Protein AF-A0A2H0Z058-F1 (afdb_monomer)

Nearest PDB structures (foldseek):
  5ig8-assembly2_B-3  TM=7.206E-01  e=1.156E-02  Microcystis aeruginosa MRC
  1px2-assembly1_B-2  TM=7.351E-01  e=2.035E-02  Rattus norvegicus
  1pk8-assembly2_F  TM=7.299E-01  e=5.222E-02  Rattus norvegicus
  5ig9-assembly4_F  TM=7.643E-01  e=1.042E-01  Microcystis aeruginosa MRC
  9bou-assembly1_B  TM=7.394E-01  e=1.065E+00  Streptomyces coelicolor A3(2)

Radius of gyration: 16.28 Å; Cα contacts (8 Å, |Δi|>4): 158; chains: 1; bounding box: 42×41×38 Å

Mean predicted aligned error: 3.8 Å

Sequence (112 aa):
RGIEYAILQKHLDGDTIKFYCVRGTSFFYWYYLNGINHT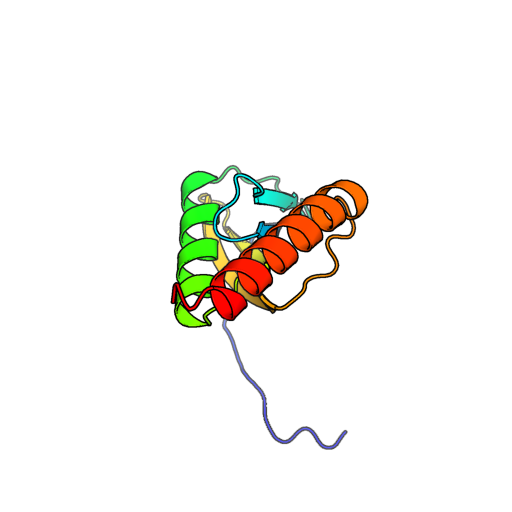KFDLDKLKKYADVSAEKLELTIYGGDAIVSAEGKISIIDINDWPSFALKRNEASKIIAGTIIQMANKFYKGII

Solvent-accessible surface area (backbone atoms only — not comparable to full-atom values): 6728 Å² total; per-residue (Å²): 134,88,78,88,77,84,87,89,74,82,88,79,72,58,34,39,31,38,38,42,38,38,66,99,56,91,54,69,49,71,47,65,74,69,49,80,74,70,61,69,60,60,62,68,56,53,52,49,53,52,52,54,55,30,58,79,67,71,46,52,46,30,23,36,35,31,38,31,22,90,88,28,51,76,43,81,77,47,77,35,73,70,52,83,48,76,94,44,42,80,61,49,50,55,51,51,52,50,51,52,52,52,51,51,53,30,60,78,68,70,59,125

Foldseek 3Di:
DPDPDDDDDDDDDAWKKKWWDAPPDPDIDMDTPPCPPVADADPVVVVVVLVVVCVVVVARTKMAMWGQHNVRDIDTDDMDRPDPCVVCCVVVVVVVVVVVVVVVVCVVVVND

Secondary structure (DSSP, 8-state):
-------------SEEEEEEEETTSS-EEEEESS-SS-----HHHHHHHHHHHHHHTT-SEEEEEEEE-TT--EEEEEEEES---GGGHHHHHHHHHHHHHHHHHHHHTT--

Structure (mmCIF, N/CA/C/O backbone):
data_AF-A0A2H0Z058-F1
#
_entry.id   AF-A0A2H0Z058-F1
#
loop_
_atom_site.group_PDB
_atom_site.id
_atom_site.type_symbol
_atom_site.label_atom_id
_atom_site.label_alt_id
_atom_site.label_comp_id
_atom_site.label_asym_id
_atom_site.label_entity_id
_atom_site.label_seq_id
_atom_site.pdbx_PDB_ins_code
_atom_site.Cartn_x
_atom_site.Cartn_y
_atom_site.Cartn_z
_atom_site.occupancy
_atom_site.B_iso_or_equiv
_atom_site.auth_seq_id
_atom_site.auth_comp_id
_atom_site.auth_asym_id
_atom_site.auth_atom_id
_atom_site.pdbx_PDB_model_num
ATOM 1 N N . ARG A 1 1 ? 8.648 -32.275 -4.085 1.00 78.06 1 ARG A N 1
ATOM 2 C CA . ARG A 1 1 ? 8.164 -31.038 -3.423 1.00 78.06 1 ARG A CA 1
ATOM 3 C C . ARG A 1 1 ? 6.631 -30.916 -3.400 1.00 78.06 1 ARG A C 1
ATOM 5 O O . ARG A 1 1 ? 6.171 -29.995 -2.754 1.00 78.06 1 ARG A O 1
ATOM 12 N N . GLY A 1 2 ? 5.853 -31.820 -4.025 1.00 92.88 2 GLY A N 1
ATOM 13 C CA . GLY A 1 2 ? 4.386 -31.849 -3.862 1.00 92.88 2 GLY A CA 1
ATOM 14 C C . GLY A 1 2 ? 3.663 -30.575 -4.318 1.00 92.88 2 GLY A C 1
ATOM 15 O O . GLY A 1 2 ? 2.678 -30.197 -3.703 1.00 92.88 2 GLY A O 1
ATOM 16 N N . ILE A 1 3 ? 4.186 -29.880 -5.336 1.00 92.56 3 ILE A N 1
ATOM 17 C CA . ILE A 1 3 ? 3.580 -28.645 -5.852 1.00 92.56 3 ILE A CA 1
ATOM 18 C C . ILE A 1 3 ? 2.483 -29.044 -6.839 1.00 92.56 3 ILE A C 1
ATOM 20 O O . ILE A 1 3 ? 2.790 -29.588 -7.896 1.00 92.56 3 ILE A O 1
ATOM 24 N N . GLU A 1 4 ? 1.230 -28.796 -6.469 1.00 96.19 4 GLU A N 1
ATOM 25 C CA . GLU A 1 4 ? 0.045 -29.161 -7.260 1.00 96.19 4 GLU A CA 1
ATOM 26 C C . GLU A 1 4 ? -0.390 -28.040 -8.217 1.00 96.19 4 GLU A C 1
ATOM 28 O O . GLU A 1 4 ? -0.842 -28.310 -9.326 1.00 96.19 4 GLU A O 1
ATOM 33 N N . TYR A 1 5 ? -0.178 -26.779 -7.827 1.00 95.88 5 TYR A N 1
ATOM 34 C CA . TYR A 1 5 ? -0.581 -25.605 -8.600 1.00 95.88 5 TYR A CA 1
ATOM 35 C C . TYR A 1 5 ? 0.581 -24.633 -8.787 1.00 95.88 5 TYR A C 1
ATOM 37 O O . TYR A 1 5 ? 1.421 -24.458 -7.903 1.00 95.88 5 TYR A O 1
ATOM 45 N N . ALA A 1 6 ? 0.596 -23.969 -9.941 1.00 94.69 6 ALA A N 1
ATOM 46 C CA . ALA A 1 6 ? 1.525 -22.897 -10.258 1.00 94.69 6 ALA A CA 1
ATOM 47 C C . ALA A 1 6 ? 0.792 -21.780 -11.004 1.00 94.69 6 ALA A C 1
ATOM 49 O O . ALA A 1 6 ? -0.071 -22.040 -11.842 1.00 94.69 6 ALA A O 1
ATOM 50 N N . ILE A 1 7 ? 1.169 -20.537 -10.716 1.00 94.25 7 ILE A N 1
ATOM 51 C CA . ILE A 1 7 ? 0.706 -19.362 -11.451 1.00 94.25 7 ILE A CA 1
ATOM 52 C C . ILE A 1 7 ? 1.878 -18.878 -12.303 1.00 94.25 7 ILE A C 1
ATOM 54 O O . ILE A 1 7 ? 2.944 -18.565 -11.776 1.00 94.25 7 ILE A O 1
ATOM 58 N N . LEU A 1 8 ? 1.685 -18.827 -13.623 1.00 95.50 8 LEU A N 1
ATOM 59 C CA . LEU A 1 8 ? 2.651 -18.246 -14.552 1.00 95.50 8 LEU A CA 1
ATOM 60 C C . LEU A 1 8 ? 2.210 -16.826 -14.904 1.00 95.50 8 LEU A C 1
ATOM 62 O O . LEU A 1 8 ? 1.118 -16.621 -15.429 1.00 95.50 8 LEU A O 1
ATOM 66 N N . GLN A 1 9 ? 3.069 -15.848 -14.632 1.00 95.75 9 GLN A N 1
ATOM 67 C CA . GLN A 1 9 ? 2.822 -14.444 -14.948 1.00 95.75 9 GLN A CA 1
ATOM 68 C C . GLN A 1 9 ? 3.955 -13.897 -15.810 1.00 95.75 9 GLN A C 1
ATOM 70 O O . GLN A 1 9 ? 5.106 -14.323 -15.703 1.00 95.75 9 GLN A O 1
ATOM 75 N N . LYS A 1 10 ? 3.625 -12.939 -16.679 1.00 95.38 10 LYS A N 1
ATOM 76 C CA . LYS A 1 10 ? 4.629 -12.208 -17.452 1.00 95.38 10 LYS A CA 1
ATOM 77 C C . LYS A 1 10 ? 5.528 -11.423 -16.490 1.00 95.38 10 LYS A C 1
ATOM 79 O O . LYS A 1 10 ? 5.019 -10.763 -15.587 1.00 95.38 10 LYS A O 1
ATOM 84 N N . HIS A 1 11 ? 6.838 -11.443 -16.729 1.00 95.12 11 HIS A N 1
ATOM 85 C CA . HIS A 1 11 ? 7.762 -10.558 -16.026 1.00 95.12 11 HIS A CA 1
ATOM 86 C C . HIS A 1 11 ? 7.425 -9.085 -16.307 1.00 95.12 11 HIS A C 1
ATOM 88 O O . HIS A 1 11 ? 7.164 -8.706 -17.453 1.00 95.12 11 HIS A O 1
ATOM 94 N N . LEU A 1 12 ? 7.419 -8.270 -15.255 1.00 95.19 12 LEU A N 1
ATOM 95 C CA . LEU A 1 12 ? 7.266 -6.825 -15.347 1.00 95.19 12 LEU A CA 1
ATOM 96 C C . LEU A 1 12 ? 8.591 -6.185 -14.936 1.00 95.19 12 LEU A C 1
ATOM 98 O O . LEU A 1 12 ? 9.004 -6.320 -13.786 1.00 95.19 12 LEU A O 1
ATOM 102 N N . ASP A 1 13 ? 9.232 -5.492 -15.870 1.00 95.25 13 ASP A N 1
ATOM 103 C CA . ASP A 1 13 ? 10.452 -4.738 -15.597 1.00 95.25 13 ASP A CA 1
ATOM 104 C C . ASP A 1 13 ? 10.128 -3.472 -14.790 1.00 95.25 13 ASP A C 1
ATOM 106 O O . ASP A 1 13 ? 9.166 -2.758 -15.100 1.00 95.25 13 ASP A O 1
ATOM 110 N N . GLY A 1 14 ? 10.936 -3.169 -13.770 1.00 95.69 14 GLY A N 1
ATOM 111 C CA . GLY A 1 14 ? 10.772 -1.947 -12.988 1.00 95.69 14 GLY A CA 1
ATOM 112 C C . GLY A 1 14 ? 11.269 -2.012 -11.547 1.00 95.69 14 GLY A C 1
ATOM 113 O O . GLY A 1 14 ? 11.805 -3.020 -11.080 1.00 95.69 14 GLY A O 1
ATOM 114 N N . ASP A 1 15 ? 11.058 -0.913 -10.828 1.00 97.12 15 ASP A N 1
ATOM 115 C CA . ASP A 1 15 ? 11.324 -0.848 -9.395 1.00 97.12 15 ASP A CA 1
ATOM 116 C C . ASP A 1 15 ? 10.210 -1.541 -8.614 1.00 97.12 15 ASP A C 1
ATOM 118 O O . ASP A 1 15 ? 9.025 -1.273 -8.815 1.00 97.12 15 ASP A O 1
ATOM 122 N N . THR A 1 16 ? 10.589 -2.402 -7.674 1.00 97.38 16 THR A N 1
ATOM 123 C CA . THR A 1 16 ? 9.662 -2.970 -6.701 1.00 97.38 16 THR A CA 1
ATOM 124 C C . THR A 1 16 ? 9.508 -1.997 -5.544 1.00 97.38 16 THR A C 1
ATOM 126 O O . THR A 1 16 ? 10.486 -1.622 -4.892 1.00 97.38 16 THR A O 1
ATOM 129 N N . ILE A 1 17 ? 8.269 -1.627 -5.253 1.00 97.50 17 ILE A N 1
ATOM 130 C CA . ILE A 1 17 ? 7.897 -0.829 -4.091 1.00 97.50 17 ILE A CA 1
ATOM 131 C C . ILE A 1 17 ? 7.030 -1.656 -3.148 1.00 97.50 17 ILE A C 1
ATOM 133 O O . ILE A 1 17 ? 6.269 -2.517 -3.583 1.00 97.50 17 ILE A O 1
ATOM 137 N N . LYS A 1 18 ? 7.130 -1.361 -1.854 1.00 97.94 18 LYS A N 1
ATOM 138 C CA . LYS A 1 18 ? 6.245 -1.884 -0.812 1.00 97.94 18 LYS A CA 1
ATOM 139 C C . LYS A 1 18 ? 5.385 -0.762 -0.262 1.00 97.94 18 LYS A C 1
ATOM 141 O O . LYS A 1 18 ? 5.869 0.364 -0.136 1.00 97.94 18 LYS A O 1
ATOM 146 N N . PHE A 1 19 ? 4.146 -1.065 0.110 1.00 98.31 19 PHE A N 1
ATOM 147 C CA . PHE A 1 19 ? 3.243 -0.117 0.762 1.00 98.31 19 PHE A CA 1
ATOM 148 C C . PHE A 1 19 ? 2.484 -0.742 1.934 1.00 98.31 19 PHE A C 1
ATOM 150 O O . PHE A 1 19 ? 2.274 -1.951 1.993 1.00 98.31 19 PHE A O 1
ATOM 157 N N . TYR A 1 20 ? 2.059 0.113 2.862 1.00 98.56 20 TYR A N 1
ATOM 158 C CA . TYR A 1 20 ? 1.306 -0.207 4.069 1.00 98.56 20 TYR A CA 1
ATOM 159 C C . TYR A 1 20 ? 0.174 0.801 4.258 1.00 98.56 20 TYR A C 1
ATOM 161 O O . TYR A 1 20 ? 0.382 2.005 4.094 1.00 98.56 20 TYR A O 1
ATOM 169 N N . CYS A 1 21 ? -0.999 0.325 4.668 1.00 98.38 21 CYS A N 1
ATOM 170 C CA . CYS A 1 21 ? -2.152 1.170 4.928 1.00 98.38 21 CYS A CA 1
ATOM 171 C C . CYS A 1 21 ? -3.052 0.606 6.036 1.00 98.38 21 CYS A C 1
ATOM 173 O O . CYS A 1 21 ? -3.120 -0.602 6.278 1.00 98.38 21 CYS A O 1
ATOM 175 N N . VAL A 1 22 ? -3.768 1.513 6.699 1.00 98.31 22 VAL A N 1
ATOM 176 C CA . VAL A 1 22 ? -4.905 1.188 7.560 1.00 98.31 22 VAL A CA 1
ATOM 177 C C . VAL A 1 22 ? -6.112 1.969 7.045 1.00 98.31 22 VAL A C 1
ATOM 179 O O . VAL A 1 22 ? -6.126 3.204 7.089 1.00 98.31 22 VAL A O 1
ATOM 182 N N . ARG A 1 23 ? -7.122 1.256 6.538 1.00 96.69 23 ARG A N 1
ATOM 183 C CA . ARG A 1 23 ? -8.335 1.833 5.944 1.00 96.69 23 ARG A CA 1
ATOM 184 C C . ARG A 1 23 ? -9.035 2.763 6.933 1.00 96.69 23 ARG A C 1
ATOM 186 O O . ARG A 1 23 ? -9.147 2.462 8.119 1.00 96.69 23 ARG A O 1
ATOM 193 N N . GLY A 1 24 ? -9.538 3.886 6.422 1.00 94.00 24 GLY A N 1
ATOM 194 C CA . GLY A 1 24 ? -10.241 4.887 7.230 1.00 94.00 24 GLY A CA 1
ATOM 195 C C . GLY A 1 24 ? -9.316 5.768 8.073 1.00 94.00 24 GLY A C 1
ATOM 196 O O . GLY A 1 24 ? -9.799 6.514 8.919 1.00 94.00 24 GLY A O 1
ATOM 197 N N . THR A 1 25 ? -8.002 5.706 7.845 1.00 96.69 25 THR A N 1
ATOM 198 C CA . THR A 1 25 ? -7.007 6.564 8.498 1.00 96.69 25 THR A CA 1
ATOM 199 C C . THR A 1 25 ? -6.175 7.309 7.451 1.00 96.69 25 THR A C 1
ATOM 201 O O . THR A 1 25 ? -6.219 6.989 6.263 1.00 96.69 25 THR A O 1
ATOM 204 N N . SER A 1 26 ? -5.386 8.293 7.882 1.00 96.06 26 SER A N 1
ATOM 205 C CA . SER A 1 26 ? -4.398 8.963 7.026 1.00 96.06 26 SER A CA 1
ATOM 206 C C . SER A 1 26 ? -3.112 8.149 6.830 1.00 96.06 26 SER A C 1
ATOM 208 O O . SER A 1 26 ? -2.207 8.601 6.130 1.00 96.06 26 SER A O 1
ATOM 210 N N . PHE A 1 27 ? -3.000 6.960 7.436 1.00 98.06 27 PHE A N 1
ATOM 211 C CA . PHE A 1 27 ? -1.790 6.154 7.363 1.00 98.06 27 PHE A CA 1
ATOM 212 C C . PHE A 1 27 ? -1.654 5.488 5.995 1.00 98.06 27 PHE A C 1
ATOM 214 O O . PHE A 1 27 ? -2.338 4.511 5.681 1.00 98.06 27 PHE A O 1
ATOM 221 N N . PHE A 1 28 ? -0.721 6.006 5.203 1.00 98.19 28 PHE A N 1
ATOM 222 C CA . PHE A 1 28 ? -0.241 5.385 3.982 1.00 98.19 28 PHE A CA 1
ATOM 223 C C . PHE A 1 28 ? 1.274 5.564 3.908 1.00 98.19 28 PHE A C 1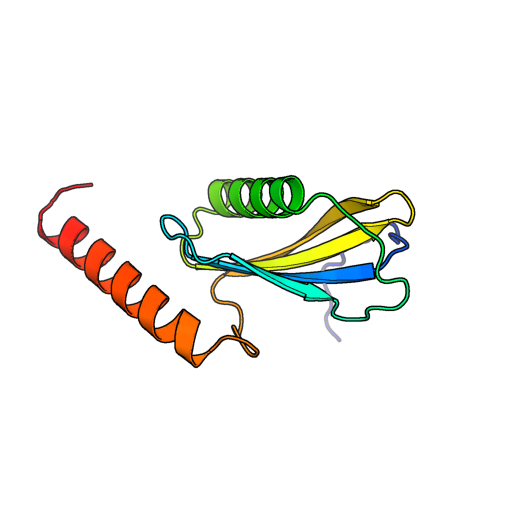
ATOM 225 O O . PHE A 1 28 ? 1.773 6.685 3.812 1.00 98.19 28 PHE A O 1
ATOM 232 N N . TYR A 1 29 ? 2.012 4.462 3.990 1.00 98.38 29 TYR A N 1
ATOM 233 C CA . TYR A 1 29 ? 3.470 4.467 3.921 1.00 98.38 29 TYR A CA 1
ATOM 234 C C . TYR A 1 29 ? 3.936 3.588 2.776 1.00 98.38 29 TYR A C 1
ATOM 236 O O . TYR A 1 29 ? 3.369 2.526 2.545 1.00 98.38 29 TYR A O 1
ATOM 244 N N . TRP A 1 30 ? 4.994 4.002 2.092 1.00 97.94 30 TRP A N 1
ATOM 245 C CA . TRP A 1 30 ? 5.587 3.235 1.010 1.00 97.94 30 TRP A CA 1
ATOM 246 C C . TRP A 1 30 ? 7.095 3.462 0.948 1.00 97.94 30 TRP A C 1
ATOM 248 O O . TRP A 1 30 ? 7.610 4.440 1.496 1.00 97.94 30 TRP A O 1
ATOM 258 N N . TYR A 1 31 ? 7.799 2.543 0.295 1.00 97.44 31 TYR A N 1
ATOM 259 C CA . TYR A 1 31 ? 9.235 2.641 0.055 1.00 97.44 31 TYR A CA 1
ATOM 260 C C . TYR A 1 31 ? 9.661 1.764 -1.125 1.00 97.44 31 TYR A C 1
ATOM 262 O O . TYR A 1 31 ? 9.012 0.765 -1.438 1.00 97.44 31 TYR A O 1
ATOM 270 N N . TYR A 1 32 ? 10.776 2.121 -1.762 1.00 97.00 32 TYR A N 1
ATOM 271 C CA . TYR A 1 32 ? 11.440 1.251 -2.731 1.00 97.00 32 TYR A CA 1
ATOM 272 C C . TYR A 1 32 ? 12.095 0.069 -2.014 1.00 97.00 32 TYR A C 1
ATOM 274 O O . TYR A 1 32 ? 12.879 0.269 -1.089 1.00 97.00 32 TYR A O 1
ATOM 282 N N . LEU A 1 33 ? 11.783 -1.154 -2.444 1.00 94.75 33 LEU A N 1
ATOM 283 C CA . LEU A 1 33 ? 12.404 -2.373 -1.931 1.00 94.75 33 LEU A CA 1
ATOM 284 C C . LEU A 1 33 ? 13.766 -2.620 -2.579 1.00 94.75 33 LEU A C 1
ATOM 286 O O . LEU A 1 33 ? 14.735 -2.876 -1.873 1.00 94.75 33 LEU A O 1
ATOM 290 N N . ASN A 1 34 ? 13.822 -2.568 -3.913 1.00 88.31 34 ASN A N 1
ATOM 291 C CA . ASN A 1 34 ? 15.061 -2.746 -4.673 1.00 88.31 34 ASN A CA 1
ATOM 292 C C . ASN A 1 34 ? 15.703 -1.399 -5.051 1.00 88.31 34 ASN A C 1
ATOM 294 O O . ASN A 1 34 ? 16.924 -1.306 -5.037 1.00 88.31 34 ASN A O 1
ATOM 298 N N . GLY A 1 35 ? 14.894 -0.367 -5.335 1.00 73.00 35 GLY A N 1
ATOM 299 C CA . GLY A 1 35 ? 15.336 1.011 -5.575 1.00 73.00 35 GLY A CA 1
ATOM 300 C C . GLY A 1 35 ? 16.402 1.141 -6.659 1.00 73.00 35 GL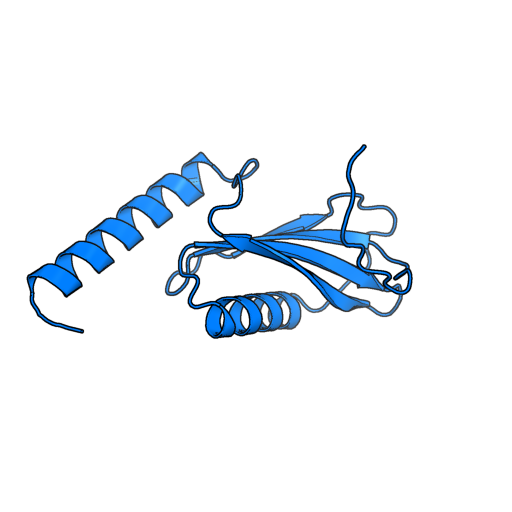Y A C 1
ATOM 301 O O . GLY A 1 35 ? 17.329 1.922 -6.495 1.00 73.00 35 GLY A O 1
ATOM 302 N N . ILE A 1 36 ? 16.315 0.352 -7.731 1.00 78.94 36 ILE A N 1
ATOM 303 C CA . ILE A 1 36 ? 17.379 0.292 -8.740 1.00 78.94 36 ILE A CA 1
ATOM 304 C C . ILE A 1 36 ? 17.388 1.579 -9.570 1.00 78.94 36 ILE A C 1
ATOM 306 O O . ILE A 1 36 ? 18.447 2.158 -9.797 1.00 78.94 36 ILE A O 1
ATOM 310 N N . ASN A 1 37 ? 16.211 2.043 -9.996 1.00 85.00 37 ASN A N 1
ATOM 311 C CA . ASN A 1 37 ? 16.070 3.206 -10.875 1.00 85.00 37 ASN A CA 1
ATOM 312 C C . ASN A 1 37 ? 15.505 4.441 -10.158 1.00 85.00 37 ASN A C 1
ATOM 314 O O . ASN A 1 37 ? 15.633 5.556 -10.665 1.00 85.00 37 ASN A O 1
ATOM 318 N N . HIS A 1 38 ? 14.868 4.249 -8.998 1.00 91.44 38 HIS A N 1
ATOM 319 C CA . HIS A 1 38 ? 14.100 5.272 -8.283 1.00 91.44 38 HIS A CA 1
ATOM 320 C C . HIS A 1 38 ? 13.111 6.013 -9.200 1.00 91.44 38 HIS A C 1
ATOM 322 O O . HIS A 1 38 ? 12.971 7.241 -9.140 1.00 91.44 38 HIS A O 1
ATOM 328 N N . THR A 1 39 ? 12.437 5.267 -10.078 1.00 94.81 39 THR A N 1
ATOM 329 C CA . THR A 1 39 ? 11.568 5.828 -11.110 1.00 94.81 39 THR A CA 1
ATOM 330 C C . THR A 1 39 ? 10.410 6.596 -10.490 1.00 94.81 39 THR A C 1
ATOM 332 O O . THR A 1 39 ? 9.631 6.057 -9.713 1.00 94.81 39 THR A O 1
ATOM 335 N N . LYS A 1 40 ? 10.250 7.867 -10.870 1.00 96.00 40 LYS A N 1
ATOM 336 C CA . LYS A 1 40 ? 9.131 8.686 -10.396 1.00 96.00 40 LYS A CA 1
ATOM 337 C C . LYS A 1 40 ? 7.798 8.087 -10.841 1.00 96.00 40 LYS A C 1
ATOM 339 O O . LYS A 1 40 ? 7.628 7.707 -11.995 1.00 96.00 40 LYS A O 1
ATOM 344 N N . PHE A 1 41 ? 6.835 8.094 -9.931 1.00 97.38 41 PHE A N 1
ATOM 345 C CA . PHE A 1 41 ? 5.470 7.663 -10.187 1.00 97.38 41 PHE A CA 1
ATOM 346 C C . PHE A 1 41 ? 4.479 8.546 -9.428 1.00 97.38 41 PHE A C 1
ATOM 348 O O . PHE A 1 41 ? 4.847 9.353 -8.573 1.00 97.38 41 PHE A O 1
ATOM 355 N N . ASP A 1 42 ? 3.207 8.389 -9.768 1.00 98.31 42 ASP A N 1
ATOM 356 C CA . ASP A 1 42 ? 2.096 9.099 -9.145 1.00 98.31 42 ASP A CA 1
ATOM 357 C C . AS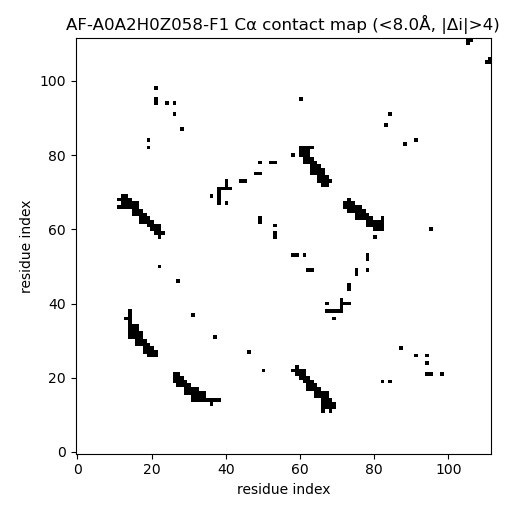P A 1 42 ? 1.673 8.387 -7.848 1.00 98.31 42 ASP A C 1
ATOM 359 O O . ASP A 1 42 ? 1.118 7.283 -7.870 1.00 98.31 42 ASP A O 1
ATOM 363 N N . LEU A 1 43 ? 1.968 9.015 -6.709 1.00 98.19 43 LEU A N 1
ATOM 364 C CA . LEU A 1 43 ? 1.691 8.454 -5.389 1.00 98.19 43 LEU A CA 1
ATOM 365 C C . LEU A 1 43 ? 0.189 8.299 -5.113 1.00 98.19 43 LEU A C 1
ATOM 367 O O . LEU A 1 43 ? -0.223 7.316 -4.492 1.00 98.19 43 LEU A O 1
ATOM 371 N N . ASP A 1 44 ? -0.635 9.219 -5.611 1.00 98.25 44 ASP A N 1
ATOM 372 C CA . ASP A 1 44 ? -2.083 9.157 -5.420 1.00 98.25 44 ASP A CA 1
ATOM 373 C C . ASP A 1 44 ? -2.674 7.976 -6.195 1.00 98.25 44 ASP A C 1
ATOM 375 O O . ASP A 1 44 ? -3.572 7.289 -5.699 1.00 98.25 44 ASP A O 1
ATOM 379 N N . LYS A 1 45 ? -2.120 7.655 -7.374 1.00 98.56 45 LYS A N 1
ATOM 380 C CA . LYS A 1 45 ? -2.478 6.425 -8.101 1.00 98.56 45 LYS A CA 1
ATOM 381 C C . LYS A 1 45 ? -2.078 5.166 -7.351 1.00 98.56 45 LYS A C 1
ATOM 383 O O . LYS A 1 45 ? -2.890 4.245 -7.293 1.00 98.56 45 LYS A O 1
ATOM 388 N N . LEU A 1 46 ? -0.879 5.117 -6.763 1.00 98.62 46 LEU A N 1
ATOM 389 C CA . LEU A 1 46 ? -0.469 3.966 -5.953 1.00 98.62 46 LEU A CA 1
ATOM 390 C C . LEU A 1 46 ? -1.458 3.743 -4.808 1.00 98.62 46 LEU A C 1
ATOM 392 O O . LEU A 1 46 ? -1.973 2.636 -4.649 1.00 98.62 46 LEU A O 1
ATOM 396 N N . LYS A 1 47 ? -1.755 4.805 -4.050 1.00 98.38 47 LYS A N 1
ATOM 397 C CA . LYS A 1 47 ? -2.707 4.739 -2.943 1.00 98.38 47 LYS A CA 1
ATOM 398 C C . LYS A 1 47 ? -4.084 4.289 -3.428 1.00 98.38 47 LYS A C 1
ATOM 400 O O . LYS A 1 47 ? -4.658 3.376 -2.848 1.00 98.38 47 LYS A O 1
ATOM 405 N N . LYS A 1 48 ? -4.582 4.861 -4.528 1.00 98.44 48 LYS A N 1
ATOM 406 C CA . LYS A 1 48 ? -5.868 4.479 -5.122 1.00 98.44 48 LYS A CA 1
ATOM 407 C C . LYS A 1 48 ? -5.913 2.999 -5.510 1.00 98.44 48 LYS A C 1
ATOM 409 O O . LYS A 1 48 ? -6.909 2.338 -5.237 1.00 98.44 48 LYS A O 1
ATOM 414 N N . TYR A 1 49 ? -4.875 2.472 -6.156 1.00 98.62 49 TYR A N 1
ATOM 415 C CA . TYR A 1 49 ? -4.836 1.061 -6.553 1.00 98.62 49 TYR A CA 1
ATOM 416 C C . TYR A 1 49 ? -4.760 0.128 -5.345 1.00 98.62 49 TYR A C 1
ATOM 418 O O . TYR A 1 49 ? -5.444 -0.896 -5.325 1.00 98.62 49 TYR A O 1
ATOM 426 N N . ALA A 1 50 ? -3.988 0.506 -4.327 1.00 98.38 50 ALA A N 1
ATOM 427 C CA . ALA A 1 50 ? -3.916 -0.208 -3.062 1.00 98.38 50 ALA A CA 1
ATOM 428 C C . ALA A 1 50 ? -5.284 -0.231 -2.347 1.00 98.38 50 ALA A C 1
ATOM 430 O O . ALA A 1 50 ? -5.763 -1.307 -1.992 1.00 98.38 50 ALA A O 1
ATOM 431 N N . ASP A 1 51 ? -5.950 0.926 -2.231 1.00 98.12 51 ASP A N 1
ATOM 432 C CA . ASP A 1 51 ? -7.278 1.060 -1.617 1.00 98.12 51 ASP A CA 1
ATOM 433 C C . ASP A 1 51 ? -8.331 0.221 -2.353 1.00 98.12 51 ASP A C 1
ATOM 435 O O . ASP A 1 51 ? -9.052 -0.540 -1.714 1.00 98.12 51 ASP A O 1
ATOM 439 N N . VAL A 1 52 ? -8.398 0.302 -3.689 1.00 98.12 52 VAL A N 1
ATOM 440 C CA . VAL A 1 52 ? -9.366 -0.474 -4.490 1.00 98.12 52 VAL A CA 1
ATOM 441 C C . VAL A 1 52 ? -9.126 -1.978 -4.346 1.00 98.12 52 VAL A C 1
ATOM 443 O O . VAL A 1 52 ? -10.081 -2.744 -4.230 1.00 98.12 52 VAL A O 1
ATOM 446 N N . SER A 1 53 ? -7.863 -2.412 -4.332 1.00 97.81 53 SER A N 1
ATOM 447 C CA . SER A 1 53 ? -7.525 -3.831 -4.162 1.00 97.81 53 SER A CA 1
ATOM 448 C C . SER A 1 53 ? -7.942 -4.332 -2.780 1.00 97.81 53 SER A C 1
ATOM 450 O O . SER A 1 53 ? -8.591 -5.370 -2.664 1.00 97.81 53 SER A O 1
ATOM 452 N N . ALA A 1 54 ? -7.642 -3.558 -1.735 1.00 98.06 54 ALA A N 1
ATOM 453 C CA . ALA A 1 54 ? -8.063 -3.867 -0.378 1.00 98.06 54 ALA A CA 1
ATOM 454 C C . ALA A 1 54 ? -9.590 -3.862 -0.241 1.00 98.06 54 ALA A C 1
ATOM 456 O O . ALA A 1 54 ? -10.136 -4.708 0.463 1.00 98.06 54 ALA A O 1
ATOM 457 N N . GLU A 1 55 ? -10.296 -2.923 -0.881 1.00 97.50 55 GLU A N 1
ATOM 458 C CA . GLU A 1 55 ? -11.761 -2.824 -0.856 1.00 97.50 55 GLU A CA 1
A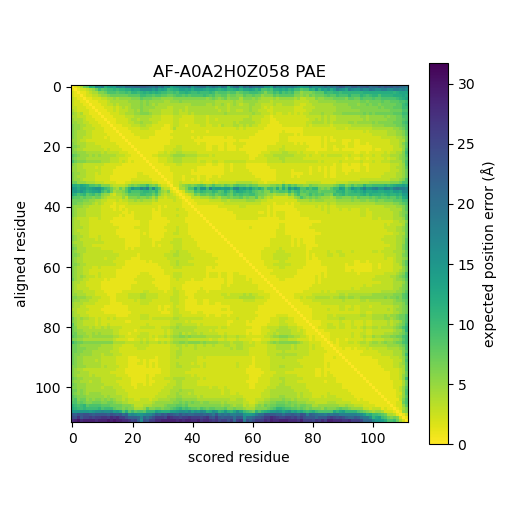TOM 459 C C . GLU A 1 55 ? -12.409 -4.108 -1.366 1.00 97.50 55 GLU A C 1
ATOM 461 O O . GLU A 1 55 ? -13.268 -4.659 -0.685 1.00 97.50 55 GLU A O 1
ATOM 466 N N . LYS A 1 56 ? -11.929 -4.630 -2.500 1.00 97.69 56 LYS A N 1
ATOM 467 C CA . LYS A 1 56 ? -12.423 -5.883 -3.093 1.00 97.69 56 LYS A CA 1
ATOM 468 C C . LYS A 1 56 ? -12.166 -7.122 -2.241 1.00 97.69 56 LYS A C 1
ATOM 470 O O . LYS A 1 56 ? -12.881 -8.104 -2.398 1.00 97.69 56 LYS A O 1
ATOM 475 N N . LEU A 1 57 ? -11.168 -7.066 -1.366 1.00 97.25 57 LEU A N 1
ATOM 476 C CA . LEU A 1 57 ? -10.810 -8.128 -0.426 1.00 97.25 57 LEU A CA 1
ATOM 477 C C . LEU A 1 57 ? -11.321 -7.853 1.000 1.00 97.25 57 LEU A C 1
ATOM 479 O O . LEU A 1 57 ? -10.991 -8.594 1.918 1.00 97.25 57 LEU A O 1
ATOM 483 N N . GLU A 1 58 ? -12.075 -6.767 1.201 1.00 97.38 58 GLU A N 1
ATOM 484 C CA . GLU A 1 58 ? -12.615 -6.344 2.500 1.00 97.38 58 GLU A CA 1
ATOM 485 C C . GLU A 1 58 ? -11.552 -6.143 3.606 1.00 97.38 58 GLU A C 1
ATOM 487 O O . GLU A 1 58 ? -11.816 -6.283 4.798 1.00 97.38 58 GLU A O 1
ATOM 492 N N . LEU A 1 59 ? -10.334 -5.735 3.230 1.00 98.00 59 LEU A N 1
ATOM 493 C CA . LEU A 1 59 ? -9.211 -5.591 4.165 1.00 98.00 59 LEU A CA 1
ATOM 494 C C . LEU A 1 59 ? -9.146 -4.212 4.841 1.00 98.00 59 LEU A C 1
ATOM 496 O O . LEU A 1 59 ? -8.933 -3.187 4.185 1.00 98.00 59 LEU A O 1
ATOM 500 N N . THR A 1 60 ? -9.215 -4.170 6.173 1.00 98.06 60 THR A N 1
ATOM 501 C CA . THR A 1 60 ? -8.976 -2.928 6.937 1.00 98.06 60 THR A CA 1
ATOM 502 C C . THR A 1 60 ? -7.488 -2.641 7.139 1.00 98.06 60 THR A C 1
ATOM 504 O O . THR A 1 60 ? -7.074 -1.485 7.086 1.00 98.06 60 THR A O 1
ATOM 507 N N . ILE A 1 61 ? -6.673 -3.669 7.374 1.00 98.50 61 ILE A N 1
ATOM 508 C CA . ILE A 1 61 ? -5.235 -3.549 7.659 1.00 98.50 61 ILE A CA 1
ATOM 509 C C . ILE A 1 61 ? -4.509 -4.308 6.569 1.00 98.50 61 ILE A C 1
ATOM 511 O O . ILE A 1 61 ? -4.648 -5.527 6.472 1.00 98.50 61 ILE A O 1
ATOM 515 N N . TYR A 1 62 ? -3.774 -3.586 5.733 1.00 98.62 62 TYR A N 1
ATOM 516 C CA . TYR A 1 62 ? -3.256 -4.178 4.514 1.00 98.62 62 TYR A CA 1
ATOM 517 C C . TYR A 1 62 ? -1.961 -3.523 4.052 1.00 98.62 62 TYR A C 1
ATOM 519 O O . TYR A 1 62 ? -1.570 -2.432 4.472 1.00 98.62 62 TYR A O 1
ATOM 527 N N . GLY A 1 63 ? -1.273 -4.224 3.170 1.00 98.38 63 GLY A N 1
ATOM 528 C CA . GLY A 1 63 ? -0.106 -3.730 2.463 1.00 98.38 63 GLY A CA 1
ATOM 529 C C . GLY A 1 63 ? 0.135 -4.587 1.242 1.00 98.38 63 GLY A C 1
ATOM 530 O O . GLY A 1 63 ? -0.714 -5.395 0.875 1.00 98.38 63 GLY A O 1
ATOM 531 N N . GLY A 1 64 ? 1.287 -4.431 0.619 1.00 97.88 64 GLY A N 1
ATOM 532 C CA . GLY A 1 64 ? 1.592 -5.206 -0.568 1.00 97.88 64 GLY A CA 1
ATOM 533 C C . GLY A 1 64 ? 2.745 -4.636 -1.353 1.00 97.88 64 GLY A C 1
ATOM 534 O O . GLY A 1 64 ? 3.420 -3.693 -0.921 1.00 97.88 64 GLY A O 1
ATOM 535 N N . ASP A 1 65 ? 2.919 -5.229 -2.523 1.00 97.81 65 ASP A N 1
ATOM 536 C CA . ASP A 1 65 ? 4.033 -4.961 -3.407 1.00 97.81 65 ASP A CA 1
ATOM 537 C C . ASP A 1 65 ? 3.496 -4.498 -4.761 1.00 97.81 65 ASP A C 1
ATOM 539 O O . ASP A 1 65 ? 2.472 -4.976 -5.265 1.00 97.81 65 ASP A O 1
ATOM 543 N N . ALA A 1 66 ? 4.200 -3.551 -5.365 1.00 98.12 66 ALA A N 1
ATOM 544 C CA . ALA A 1 66 ? 3.912 -3.082 -6.708 1.00 98.12 66 ALA A CA 1
ATOM 545 C C . ALA A 1 66 ? 5.201 -2.924 -7.512 1.00 98.12 66 ALA A C 1
ATOM 547 O O . ALA A 1 66 ? 6.278 -2.720 -6.952 1.00 98.12 66 ALA A O 1
ATOM 548 N N . ILE A 1 67 ? 5.074 -3.000 -8.832 1.00 97.81 67 ILE A N 1
ATOM 549 C CA . ILE A 1 67 ? 6.152 -2.713 -9.777 1.00 97.81 67 ILE A CA 1
ATOM 550 C C . ILE A 1 67 ? 5.861 -1.385 -10.468 1.00 97.81 67 ILE A C 1
ATOM 552 O O . ILE A 1 67 ? 4.737 -1.150 -10.920 1.00 97.81 67 ILE A O 1
ATOM 556 N N . VAL A 1 68 ? 6.881 -0.534 -10.549 1.00 97.75 68 VAL A N 1
ATOM 557 C CA . VAL A 1 68 ? 6.868 0.742 -11.266 1.00 97.75 68 VAL A CA 1
ATOM 558 C C . VAL A 1 68 ? 7.760 0.617 -12.497 1.00 97.75 68 VAL A C 1
ATOM 560 O O . VAL A 1 68 ? 8.976 0.489 -12.359 1.00 97.75 68 VAL A O 1
ATOM 563 N N . SER A 1 69 ? 7.165 0.644 -13.694 1.00 96.69 69 SER A N 1
ATOM 564 C CA . SER A 1 69 ? 7.926 0.613 -14.954 1.00 96.69 69 SER A CA 1
ATOM 565 C C . SER A 1 69 ? 8.731 1.898 -15.159 1.00 96.69 69 SER A C 1
ATOM 567 O O . SER A 1 69 ? 8.476 2.900 -14.492 1.00 96.69 69 SER A O 1
ATOM 569 N N . ALA A 1 70 ? 9.645 1.908 -16.134 1.00 95.69 70 ALA A N 1
ATOM 570 C CA . ALA A 1 70 ? 10.445 3.085 -16.491 1.00 95.69 70 ALA A CA 1
ATOM 571 C C . ALA A 1 70 ? 9.599 4.332 -16.836 1.00 95.69 70 ALA A C 1
ATOM 573 O O . ALA A 1 70 ? 10.031 5.460 -16.609 1.00 95.69 70 ALA A O 1
ATOM 574 N N . GLU A 1 71 ? 8.375 4.141 -17.335 1.00 96.44 71 GLU A N 1
ATOM 575 C CA . GLU A 1 71 ? 7.417 5.207 -17.660 1.00 96.44 71 GLU A CA 1
ATOM 576 C C . GLU A 1 71 ? 6.562 5.643 -16.454 1.00 96.44 71 GLU A C 1
ATOM 578 O O . GLU A 1 71 ? 5.642 6.449 -16.598 1.00 96.44 71 GLU A O 1
ATOM 583 N N . GLY A 1 72 ? 6.815 5.087 -15.267 1.00 96.88 72 GLY A N 1
ATOM 584 C CA . GLY A 1 72 ? 6.052 5.363 -14.051 1.00 96.88 72 GLY A CA 1
ATOM 585 C C . GLY A 1 72 ? 4.715 4.616 -13.973 1.00 96.88 72 GLY A C 1
ATOM 586 O O . GLY A 1 72 ? 3.847 4.992 -13.179 1.00 96.88 72 GLY A O 1
ATOM 587 N N . LYS A 1 73 ? 4.506 3.567 -14.786 1.00 97.94 73 LYS A N 1
ATOM 588 C CA . LYS A 1 73 ? 3.288 2.746 -14.720 1.00 97.94 73 LYS A CA 1
ATOM 589 C C . LYS A 1 73 ? 3.345 1.824 -13.507 1.00 97.94 73 LYS A C 1
ATOM 591 O O . LYS A 1 73 ? 4.268 1.028 -13.376 1.00 97.94 73 LYS A O 1
ATOM 596 N N . ILE A 1 74 ? 2.309 1.882 -12.676 1.00 98.44 74 ILE A N 1
ATOM 597 C CA . ILE A 1 74 ? 2.184 1.077 -11.457 1.00 98.44 74 ILE A CA 1
ATOM 598 C C . ILE A 1 74 ? 1.389 -0.196 -11.756 1.00 98.44 74 ILE A C 1
ATOM 600 O O . ILE A 1 74 ? 0.303 -0.127 -12.334 1.00 98.44 74 ILE A O 1
ATOM 604 N N . SER A 1 75 ? 1.905 -1.344 -11.321 1.00 98.06 75 SER A N 1
ATOM 605 C CA . SER A 1 75 ? 1.195 -2.628 -11.318 1.00 98.06 75 SER A CA 1
ATOM 606 C C . SER A 1 75 ? 1.247 -3.232 -9.917 1.00 98.06 75 SER A C 1
ATOM 608 O O . SER A 1 75 ? 2.336 -3.523 -9.431 1.00 98.06 75 SER A O 1
ATOM 610 N N . ILE A 1 76 ? 0.094 -3.415 -9.266 1.00 97.94 76 ILE A N 1
ATOM 611 C CA . ILE A 1 76 ? 0.007 -4.169 -8.004 1.00 97.94 76 ILE A CA 1
ATOM 612 C C . ILE A 1 76 ? 0.284 -5.640 -8.320 1.00 97.94 76 ILE A C 1
ATOM 614 O O . ILE A 1 76 ? -0.353 -6.195 -9.216 1.00 97.94 76 ILE A O 1
ATOM 618 N N . ILE A 1 77 ? 1.236 -6.248 -7.616 1.00 96.94 77 ILE A N 1
ATOM 619 C CA . ILE A 1 77 ? 1.613 -7.656 -7.814 1.00 96.94 77 ILE A CA 1
ATOM 620 C C . ILE A 1 77 ? 1.244 -8.536 -6.622 1.00 96.94 77 ILE A C 1
ATOM 622 O O . ILE A 1 77 ? 1.111 -9.744 -6.788 1.00 96.94 77 ILE A O 1
ATOM 626 N N . ASP A 1 78 ? 1.058 -7.933 -5.449 1.00 96.00 78 ASP A N 1
ATOM 627 C CA . ASP A 1 78 ? 0.709 -8.634 -4.220 1.00 96.00 78 ASP A CA 1
ATOM 628 C C . ASP A 1 78 ? -0.089 -7.725 -3.276 1.00 96.00 78 ASP A C 1
ATOM 630 O O . ASP A 1 78 ? 0.140 -6.512 -3.225 1.00 96.00 78 ASP A O 1
ATOM 634 N N . ILE A 1 79 ? -1.009 -8.322 -2.518 1.00 97.81 79 ILE A N 1
ATOM 635 C CA . ILE A 1 79 ? -1.769 -7.691 -1.438 1.00 97.81 79 ILE A CA 1
ATOM 636 C C . ILE A 1 79 ? -1.787 -8.654 -0.256 1.00 97.81 79 ILE A C 1
ATOM 638 O O . ILE A 1 79 ? -2.244 -9.785 -0.377 1.00 97.81 79 ILE A O 1
ATOM 642 N N . ASN A 1 80 ? -1.362 -8.157 0.901 1.00 97.56 80 ASN A N 1
ATOM 643 C CA . ASN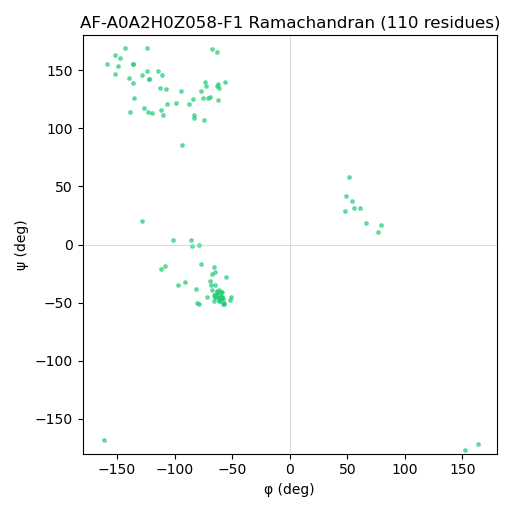 A 1 80 ? -1.326 -8.907 2.147 1.00 97.56 80 ASN A CA 1
ATOM 644 C C . ASN A 1 80 ? -2.336 -8.336 3.138 1.00 97.56 80 ASN A C 1
ATOM 646 O O . ASN A 1 80 ? -2.364 -7.119 3.371 1.00 97.56 80 ASN A O 1
ATOM 650 N N . ASP A 1 81 ? -3.093 -9.217 3.784 1.00 96.56 81 ASP A N 1
ATOM 651 C CA . ASP A 1 81 ? -3.674 -8.931 5.086 1.00 96.56 81 ASP A CA 1
ATOM 652 C C . ASP A 1 81 ? -2.563 -8.973 6.146 1.00 96.56 81 ASP A C 1
ATOM 654 O O . ASP A 1 81 ? -1.644 -9.786 6.081 1.00 96.56 81 ASP A O 1
ATOM 658 N N . TRP A 1 82 ? -2.597 -8.044 7.104 1.00 96.38 82 TRP A N 1
ATOM 659 C CA . TRP A 1 82 ? -1.618 -7.998 8.203 1.00 96.38 82 TRP A CA 1
ATOM 660 C C . TRP A 1 82 ? -0.137 -8.043 7.764 1.00 96.38 82 TRP A C 1
ATOM 662 O O . TRP A 1 82 ? 0.627 -8.901 8.220 1.00 96.38 82 TRP A O 1
ATOM 672 N N . PRO A 1 83 ? 0.329 -7.096 6.925 1.00 96.56 83 PRO A N 1
ATOM 673 C CA . PRO A 1 83 ? 1.741 -7.038 6.560 1.00 96.56 83 PRO A CA 1
ATOM 674 C C . PRO A 1 83 ? 2.614 -6.764 7.796 1.00 96.56 83 PRO A C 1
ATOM 676 O O . PRO A 1 83 ? 2.150 -6.304 8.834 1.00 96.56 83 PRO A O 1
ATOM 679 N N . SER A 1 84 ? 3.925 -6.976 7.684 1.00 92.94 84 SER A N 1
ATOM 680 C CA . SER A 1 84 ? 4.839 -6.847 8.835 1.00 92.94 84 SER A CA 1
ATOM 681 C C . SER A 1 84 ? 4.987 -5.426 9.410 1.00 92.94 84 SER A C 1
ATOM 683 O O . SER A 1 84 ? 5.500 -5.266 10.521 1.00 92.94 84 SER A O 1
ATOM 685 N N . PHE A 1 85 ? 4.625 -4.387 8.645 1.00 95.88 85 PHE A N 1
ATOM 686 C CA . PHE A 1 85 ? 4.861 -2.969 8.959 1.00 95.88 85 PHE A CA 1
ATOM 687 C C . PHE A 1 85 ? 6.307 -2.661 9.400 1.00 95.88 85 PHE A C 1
ATOM 689 O O . PHE A 1 85 ? 6.526 -1.727 10.169 1.00 95.88 85 PHE A O 1
ATOM 696 N N . ALA A 1 86 ? 7.311 -3.426 8.947 1.00 91.69 86 ALA A N 1
ATOM 697 C CA . ALA A 1 86 ? 8.644 -3.458 9.563 1.00 91.69 86 ALA A CA 1
ATOM 698 C C . ALA A 1 86 ? 9.285 -2.072 9.786 1.00 91.69 86 ALA A C 1
ATOM 700 O O . ALA A 1 86 ? 9.763 -1.794 10.885 1.00 91.69 86 ALA A O 1
ATOM 701 N N . LEU A 1 87 ? 9.228 -1.180 8.789 1.00 95.25 87 LEU A N 1
ATOM 702 C CA . LEU A 1 87 ? 9.805 0.174 8.860 1.00 95.25 87 LEU A CA 1
ATOM 703 C C . LEU A 1 87 ? 8.977 1.175 9.683 1.00 95.25 87 LEU A C 1
ATOM 705 O O . LEU A 1 87 ? 9.482 2.225 10.071 1.00 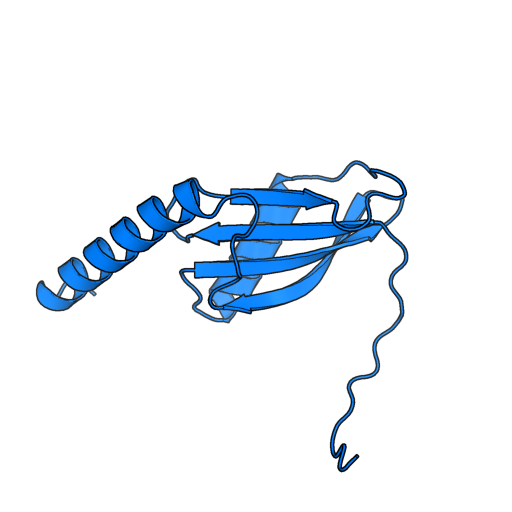95.25 87 LEU A O 1
ATOM 709 N N . LYS A 1 88 ? 7.703 0.869 9.950 1.00 96.62 88 LYS A N 1
ATOM 710 C CA . LYS A 1 88 ? 6.739 1.763 10.609 1.00 96.62 88 LYS A CA 1
ATOM 711 C C . LYS A 1 88 ? 6.024 1.118 11.794 1.00 96.62 88 LYS A C 1
ATOM 713 O O . LYS A 1 88 ? 4.988 1.610 12.226 1.00 96.62 88 LYS A O 1
ATOM 718 N N . ARG A 1 89 ? 6.594 0.053 12.364 1.00 96.31 89 ARG A N 1
ATOM 719 C CA . ARG A 1 89 ? 5.944 -0.809 13.364 1.00 96.31 89 ARG A CA 1
ATOM 720 C C . ARG A 1 89 ? 5.346 -0.034 14.539 1.00 96.31 89 ARG A C 1
ATOM 722 O O . ARG A 1 89 ? 4.197 -0.267 14.885 1.00 96.31 89 ARG A O 1
ATOM 729 N N . ASN A 1 90 ? 6.105 0.889 15.132 1.00 97.06 90 ASN A N 1
ATOM 730 C CA . ASN A 1 90 ? 5.674 1.645 16.317 1.00 97.06 90 ASN A CA 1
ATOM 731 C C . ASN A 1 90 ? 4.550 2.649 16.028 1.00 97.06 90 ASN A C 1
ATOM 733 O O . ASN A 1 90 ? 3.752 2.959 16.908 1.00 97.06 90 ASN A O 1
ATOM 737 N N . GLU A 1 91 ? 4.527 3.203 14.819 1.00 97.69 91 GLU A N 1
ATOM 738 C CA . GLU A 1 91 ? 3.494 4.139 14.376 1.00 97.69 91 GLU A CA 1
ATOM 739 C C . GLU A 1 91 ? 2.234 3.362 13.983 1.00 97.69 91 GLU A C 1
ATOM 741 O O . GLU A 1 91 ? 1.154 3.605 14.521 1.00 97.69 91 GLU A O 1
ATOM 746 N N . ALA A 1 92 ? 2.405 2.351 13.127 1.00 97.62 92 ALA A N 1
ATOM 747 C CA . ALA A 1 92 ? 1.340 1.480 12.662 1.00 97.62 92 ALA A CA 1
ATOM 748 C C . ALA A 1 92 ? 0.640 0.760 13.820 1.00 97.62 92 ALA A C 1
ATOM 750 O O . ALA A 1 92 ? -0.582 0.700 13.826 1.00 97.62 92 ALA A O 1
ATOM 751 N N . SER A 1 93 ? 1.368 0.271 14.833 1.00 97.56 93 SER A N 1
ATOM 752 C CA . SER A 1 93 ? 0.764 -0.457 15.959 1.00 97.56 93 SER A CA 1
ATOM 753 C C . SER A 1 93 ? -0.263 0.376 16.724 1.00 97.56 93 SER A C 1
ATOM 755 O O . SER A 1 93 ? -1.332 -0.130 17.060 1.00 97.56 93 SER A O 1
ATOM 757 N N . LYS A 1 94 ? 0.018 1.665 16.954 1.00 98.19 94 LYS A N 1
ATOM 758 C CA . LYS A 1 94 ? -0.906 2.584 17.637 1.00 98.19 94 LYS A CA 1
ATOM 759 C C . LYS A 1 94 ? -2.162 2.822 16.807 1.00 98.19 94 LYS A C 1
ATOM 761 O O . LYS A 1 94 ? -3.267 2.799 17.342 1.00 98.19 94 LYS A O 1
ATOM 766 N N . ILE A 1 95 ? -1.981 3.028 15.505 1.00 98.38 95 ILE A N 1
ATOM 767 C CA . ILE A 1 95 ? -3.075 3.277 14.563 1.00 98.38 95 ILE A CA 1
ATOM 768 C C . ILE A 1 95 ? -3.954 2.031 14.450 1.00 98.38 95 ILE A C 1
ATOM 770 O O . ILE A 1 95 ? -5.161 2.119 14.640 1.00 98.38 95 ILE A O 1
ATOM 774 N N . ILE A 1 96 ? -3.342 0.864 14.246 1.00 98.31 96 ILE A N 1
ATOM 775 C CA . ILE A 1 96 ? -4.015 -0.435 14.175 1.00 98.31 96 ILE A CA 1
ATOM 776 C C . ILE A 1 96 ? -4.810 -0.710 15.454 1.00 98.31 96 ILE A C 1
ATOM 778 O O . ILE A 1 96 ? -5.997 -1.019 15.373 1.00 98.31 96 ILE A O 1
ATOM 782 N N . ALA A 1 97 ? -4.196 -0.555 16.631 1.00 98.25 97 ALA A N 1
ATOM 783 C CA . ALA A 1 97 ? -4.885 -0.760 17.904 1.00 98.25 97 ALA A CA 1
ATOM 784 C C . ALA A 1 97 ? -6.098 0.174 18.046 1.00 98.25 97 ALA A C 1
ATOM 786 O O . ALA A 1 97 ? -7.186 -0.276 18.404 1.00 98.25 97 ALA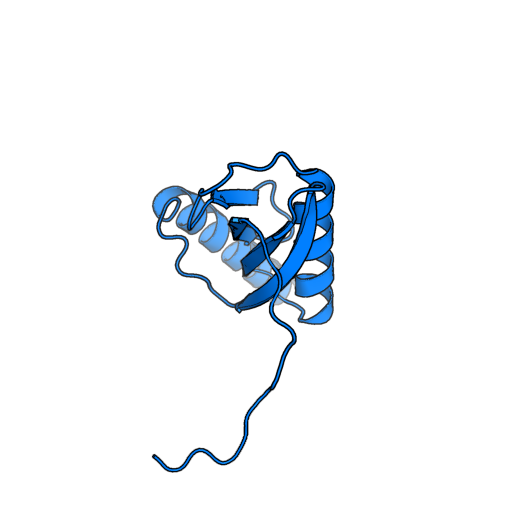 A O 1
ATOM 787 N N . GLY A 1 98 ? -5.936 1.457 17.703 1.00 98.12 98 GLY A N 1
ATOM 788 C CA . GLY A 1 98 ? -7.031 2.426 17.692 1.00 98.12 98 GLY A CA 1
ATOM 789 C C . GLY A 1 98 ? -8.164 2.030 16.742 1.00 98.12 98 GLY A C 1
ATOM 790 O O . GLY A 1 98 ? -9.329 2.050 17.140 1.00 98.12 98 GLY A O 1
ATOM 791 N N . THR A 1 99 ? -7.835 1.611 15.519 1.00 97.75 99 THR A N 1
ATOM 792 C CA . THR A 1 99 ? -8.809 1.149 14.521 1.00 97.75 99 THR A CA 1
ATOM 793 C C . THR A 1 99 ? -9.580 -0.076 15.010 1.00 97.75 99 THR A C 1
ATOM 795 O O . THR A 1 99 ? -10.808 -0.084 14.943 1.00 97.75 99 THR A O 1
ATO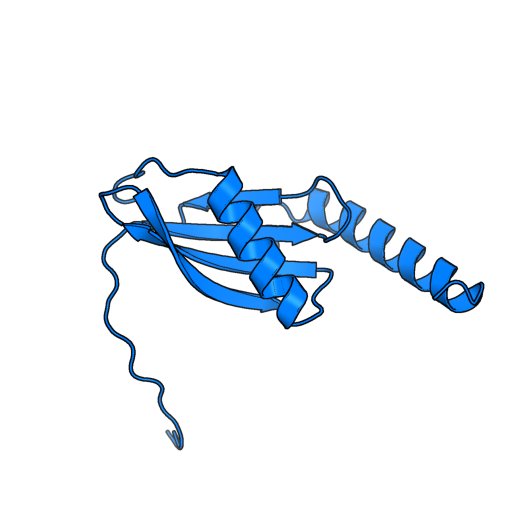M 798 N N . ILE A 1 100 ? -8.901 -1.078 15.577 1.00 97.38 100 ILE A N 1
ATOM 799 C CA . ILE A 1 100 ? -9.546 -2.290 16.110 1.00 97.38 100 ILE A CA 1
ATOM 800 C C . ILE A 1 100 ? -10.488 -1.948 17.268 1.00 97.38 100 ILE A C 1
ATOM 802 O O . ILE A 1 100 ? -11.622 -2.424 17.293 1.00 97.38 100 ILE A O 1
ATOM 806 N N . ILE A 1 101 ? -10.066 -1.084 18.200 1.00 97.50 101 ILE A N 1
ATOM 807 C CA . ILE A 1 101 ? -10.917 -0.635 19.315 1.00 97.50 101 ILE A CA 1
ATOM 808 C C . ILE A 1 101 ? -12.169 0.077 18.787 1.00 97.50 101 ILE A C 1
ATOM 810 O O . ILE A 1 101 ? -13.274 -0.164 19.272 1.00 97.50 101 ILE A O 1
ATOM 814 N N . GLN A 1 102 ? -12.027 0.940 17.778 1.00 95.69 102 GLN A N 1
ATOM 815 C CA . GLN A 1 102 ? -13.168 1.620 17.163 1.00 95.69 102 GLN A CA 1
ATOM 816 C C . GLN A 1 102 ? -14.126 0.638 16.482 1.00 95.69 102 GLN A C 1
ATOM 818 O O . GLN A 1 102 ? -15.338 0.763 16.653 1.00 95.69 102 GLN A O 1
ATOM 823 N N . MET A 1 103 ? -13.600 -0.346 15.748 1.00 94.69 103 MET A N 1
ATOM 824 C CA . MET A 1 103 ? -14.404 -1.394 15.113 1.00 94.69 103 MET A CA 1
ATOM 825 C C . MET A 1 103 ? -15.167 -2.218 16.154 1.00 94.69 103 MET A C 1
ATOM 827 O O . MET A 1 103 ? -16.377 -2.388 16.023 1.00 94.69 103 MET A O 1
ATOM 831 N N . ALA A 1 104 ? -14.495 -2.648 17.226 1.00 95.81 104 ALA A N 1
ATOM 832 C CA . ALA A 1 104 ? -15.126 -3.375 18.323 1.00 95.81 104 ALA A CA 1
ATOM 833 C C . ALA A 1 104 ? -16.242 -2.545 18.979 1.00 95.81 104 ALA A C 1
ATOM 835 O O . ALA A 1 104 ? -17.354 -3.030 19.165 1.00 95.81 104 ALA A O 1
ATOM 836 N N . ASN A 1 105 ? -15.987 -1.266 19.266 1.00 95.50 105 ASN A N 1
ATOM 837 C CA . ASN A 1 105 ? -16.989 -0.375 19.850 1.00 95.50 105 ASN A CA 1
ATOM 838 C C . ASN A 1 105 ? -18.220 -0.188 18.954 1.00 95.50 105 ASN A C 1
ATOM 840 O O . ASN A 1 105 ? -19.334 -0.128 19.469 1.00 95.50 105 ASN A O 1
ATOM 844 N N . LYS A 1 106 ? -18.040 -0.079 17.632 1.00 92.38 106 LYS A N 1
ATOM 845 C CA . LYS A 1 106 ? -19.157 0.001 16.676 1.00 92.38 106 LYS A CA 1
ATOM 846 C C . LYS A 1 106 ? -19.978 -1.286 16.671 1.00 92.38 106 LYS A C 1
ATOM 848 O O . LYS A 1 106 ? -21.199 -1.219 16.790 1.00 92.38 106 LYS A O 1
ATOM 853 N N . PHE A 1 107 ? -19.294 -2.430 16.648 1.00 91.75 107 PHE A N 1
ATOM 854 C CA . PHE A 1 107 ? -19.915 -3.749 16.707 1.00 91.75 107 PHE A CA 1
ATOM 855 C C . PHE A 1 107 ? -20.779 -3.921 17.968 1.00 91.75 107 PHE A C 1
ATOM 857 O O . PHE A 1 107 ? -21.962 -4.230 17.864 1.00 91.75 107 PHE A O 1
ATOM 864 N N . TYR A 1 108 ? -20.240 -3.621 19.156 1.00 90.50 108 TYR A N 1
ATOM 865 C CA . TYR A 1 108 ? -20.992 -3.735 20.416 1.00 90.50 108 TYR A CA 1
ATOM 866 C C . TYR A 1 108 ? -22.138 -2.724 20.554 1.00 90.50 108 TYR A C 1
ATOM 868 O O . TYR A 1 108 ? -23.096 -2.985 21.277 1.00 90.50 108 TYR A O 1
ATOM 876 N N . LYS A 1 109 ? -22.062 -1.573 19.876 1.00 88.88 109 LYS A N 1
ATOM 877 C CA . LYS A 1 109 ? -23.132 -0.563 19.868 1.00 88.88 109 LYS A CA 1
ATOM 878 C C . LYS A 1 109 ? -24.222 -0.835 18.825 1.00 88.88 109 LYS A C 1
ATOM 880 O O . LYS A 1 109 ? -25.158 -0.047 18.741 1.00 88.88 109 LYS A O 1
ATOM 885 N N . GLY A 1 110 ? -24.108 -1.905 18.033 1.00 72.94 110 GLY A N 1
ATOM 886 C CA . GLY A 1 110 ? -25.068 -2.230 16.973 1.00 72.94 110 GLY A CA 1
ATOM 887 C C . GLY A 1 110 ? -25.085 -1.222 15.820 1.00 72.94 110 GLY A C 1
ATOM 888 O O . GLY A 1 110 ? -26.055 -1.169 15.071 1.00 72.94 110 GLY A O 1
ATOM 889 N N . ILE A 1 111 ? -24.035 -0.407 15.684 1.00 64.12 111 ILE A N 1
ATOM 890 C CA . ILE A 1 111 ? -23.867 0.518 14.561 1.00 64.12 111 ILE A CA 1
ATOM 891 C C . ILE A 1 111 ? -23.027 -0.230 13.526 1.00 64.12 111 ILE A C 1
ATOM 893 O O . ILE A 1 111 ? -21.796 -0.156 13.562 1.00 64.12 111 ILE A O 1
ATOM 897 N N . ILE A 1 112 ? -23.701 -1.015 12.684 1.00 53.59 112 ILE A N 1
ATOM 898 C CA . ILE A 1 112 ? -23.108 -1.650 11.499 1.00 53.59 112 ILE A CA 1
ATOM 899 C C . ILE A 1 112 ? -23.288 -0.700 10.319 1.00 53.59 112 ILE A C 1
ATOM 901 O O . ILE A 1 112 ? -24.443 -0.272 10.098 1.00 53.59 112 ILE A O 1
#

pLDDT: mean 95.08, std 6.7, range [53.59, 98.62]